Protein AF-A0A502C6L3-F1 (afdb_monomer_lite)

pLDDT: mean 81.0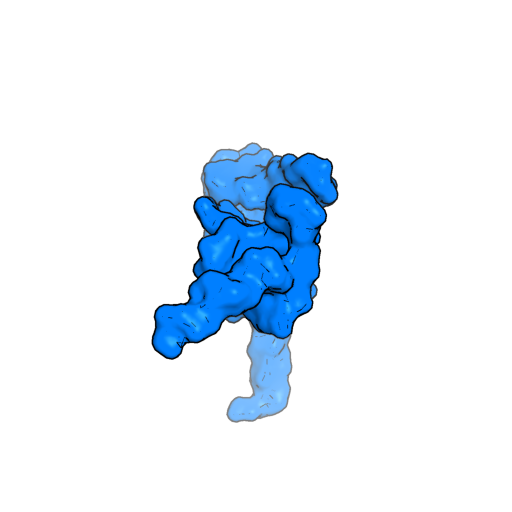1, std 15.92, range [39.41, 96.25]

Sequence (121 aa):
MDHAEIRMLDLAVAIADHTARSDVECYARIASNPIGQTRYDLSQAQDVPGDEVVAQRAAEYIRLRGDILPYKLVCVDETVFFEDVRSCRVCGCTDGQACPGGCSWVGPDLCSACVDEAQED

Organism: NCBI:txid582702

Secondary structure (DSSP, 8-state):
--HHHHHHHHHHHHHHHHHHHHHHHHHEEEEE-TTS-EEEEEEEESSSTTTHHHHHHHHHHHHHH-TTSSS------SS-------B-TTT--BTTBPPTT---EEETTEEGGGTTTTS--

Radius of gyration: 22.61 Å; chains: 1; bounding box: 51×42×60 Å

Foldseek 3Di:
DDPVVVVVVVVVVVVLLVVLVVLQVQFFDWDADPVGDTAGHLVDTNPDPPSSVSNVVSVVVDVVVPPPDPDDRDPCDPDPPPDCFQAAPPPGAGPVGADVVGWDDPDSRHIPVCPVVVPPD

Structure (mmCIF, N/CA/C/O backbone):
data_AF-A0A502C6L3-F1
#
_entry.id   AF-A0A502C6L3-F1
#
loop_
_atom_site.group_PDB
_atom_site.id
_atom_site.type_symbol
_atom_site.label_atom_id
_atom_site.label_alt_id
_atom_site.label_comp_id
_atom_site.label_asym_id
_atom_site.label_entity_id
_atom_site.label_seq_id
_atom_site.pdbx_PDB_ins_code
_atom_site.Cartn_x
_atom_site.Cartn_y
_atom_site.Cartn_z
_atom_site.occupancy
_atom_site.B_iso_or_equiv
_atom_site.auth_seq_id
_atom_site.auth_comp_id
_atom_site.auth_asym_id
_atom_site.auth_atom_id
_atom_site.pdbx_PDB_model_num
ATOM 1 N N . MET A 1 1 ? 5.340 -16.553 -25.986 1.00 67.00 1 MET A N 1
ATOM 2 C CA . MET A 1 1 ? 6.320 -15.729 -25.264 1.00 67.00 1 MET A CA 1
ATOM 3 C C . MET A 1 1 ? 7.460 -16.645 -24.884 1.00 67.00 1 MET A C 1
ATOM 5 O O . MET A 1 1 ? 7.194 -17.709 -24.331 1.00 67.00 1 MET A O 1
ATOM 9 N N . ASP A 1 2 ? 8.676 -16.314 -25.296 1.00 89.94 2 ASP A N 1
ATOM 10 C CA . ASP A 1 2 ? 9.865 -17.114 -24.991 1.00 89.94 2 ASP A CA 1
ATOM 11 C C . ASP A 1 2 ? 10.232 -17.004 -23.495 1.00 89.94 2 ASP A C 1
ATOM 13 O O . ASP A 1 2 ? 9.886 -16.039 -22.815 1.00 89.94 2 ASP A O 1
ATOM 17 N N . HIS A 1 3 ? 10.948 -17.991 -22.956 1.00 86.75 3 HIS A N 1
ATOM 18 C CA . HIS A 1 3 ? 11.396 -18.024 -21.563 1.00 86.75 3 HIS A CA 1
ATOM 19 C C . HIS A 1 3 ? 12.324 -16.847 -21.212 1.00 86.75 3 HIS A C 1
ATOM 21 O O . HIS A 1 3 ? 12.377 -16.404 -20.064 1.00 86.75 3 HIS A O 1
ATOM 27 N N . ALA A 1 4 ? 13.077 -16.313 -22.178 1.00 89.38 4 ALA A N 1
ATOM 28 C CA . ALA A 1 4 ? 13.831 -15.079 -21.973 1.00 89.38 4 ALA A CA 1
ATOM 29 C C . ALA A 1 4 ? 12.911 -13.857 -21.807 1.00 89.38 4 ALA A C 1
ATOM 31 O O . ALA A 1 4 ? 13.156 -13.039 -20.924 1.00 89.38 4 ALA A O 1
ATOM 32 N N . GLU A 1 5 ? 11.836 -13.767 -22.594 1.00 90.69 5 GLU A N 1
ATOM 33 C CA . GLU A 1 5 ? 10.848 -12.684 -22.504 1.00 90.69 5 GLU A CA 1
ATOM 34 C C . GLU A 1 5 ? 10.078 -12.730 -21.180 1.00 90.69 5 GLU A C 1
ATOM 36 O O . GLU A 1 5 ? 9.919 -11.698 -20.536 1.00 90.69 5 GLU A O 1
ATOM 41 N N . ILE A 1 6 ? 9.671 -13.924 -20.726 1.00 88.25 6 ILE A N 1
ATOM 42 C CA . ILE A 1 6 ? 9.016 -14.110 -19.418 1.00 88.25 6 ILE A CA 1
ATOM 43 C C . ILE A 1 6 ? 9.922 -13.597 -18.289 1.00 88.25 6 ILE A C 1
ATOM 45 O O . ILE A 1 6 ? 9.508 -12.752 -17.503 1.00 88.25 6 ILE A O 1
ATOM 49 N N . ARG A 1 7 ? 11.194 -14.018 -18.263 1.00 89.56 7 ARG A N 1
ATOM 50 C CA . ARG A 1 7 ? 12.154 -13.572 -17.236 1.00 89.56 7 ARG A CA 1
ATOM 51 C C . ARG A 1 7 ? 12.420 -12.069 -17.268 1.00 89.56 7 ARG A C 1
ATOM 53 O O . ARG A 1 7 ? 12.651 -11.468 -16.223 1.00 89.56 7 ARG A O 1
ATOM 60 N N . MET A 1 8 ? 12.431 -11.468 -18.456 1.00 93.69 8 MET A N 1
ATOM 61 C CA . MET A 1 8 ? 12.602 -10.024 -18.598 1.00 93.69 8 MET A CA 1
ATOM 62 C C . MET A 1 8 ? 11.402 -9.266 -18.025 1.00 93.69 8 MET A C 1
ATOM 64 O O . MET A 1 8 ? 11.595 -8.269 -17.332 1.00 93.69 8 MET A O 1
ATOM 68 N N . LEU A 1 9 ? 10.183 -9.749 -18.277 1.00 90.12 9 LEU A N 1
ATOM 69 C CA . LEU A 1 9 ? 8.962 -9.169 -17.718 1.00 90.12 9 LEU A CA 1
ATOM 70 C C . LEU A 1 9 ? 8.926 -9.296 -16.193 1.00 90.12 9 LEU A C 1
ATOM 72 O O . LEU A 1 9 ? 8.660 -8.304 -15.520 1.00 90.12 9 LEU A O 1
ATOM 76 N N . ASP A 1 10 ? 9.273 -10.463 -15.649 1.00 87.31 10 ASP A N 1
ATOM 77 C CA . ASP A 1 10 ? 9.337 -10.674 -14.198 1.00 87.31 10 ASP A CA 1
ATOM 78 C C . ASP A 1 10 ? 10.344 -9.727 -13.533 1.00 87.31 10 ASP A C 1
ATOM 80 O O . ASP A 1 10 ? 10.051 -9.111 -12.507 1.00 87.31 10 ASP A O 1
ATOM 84 N N . LEU A 1 11 ? 11.520 -9.558 -14.145 1.00 85.62 11 LEU A N 1
ATOM 85 C CA . LEU A 1 11 ? 12.532 -8.624 -13.660 1.00 85.62 11 LEU A CA 1
ATOM 86 C C . LEU A 1 11 ? 12.040 -7.173 -13.716 1.00 85.62 11 LEU A C 1
ATOM 88 O O . LEU A 1 11 ? 12.245 -6.423 -12.764 1.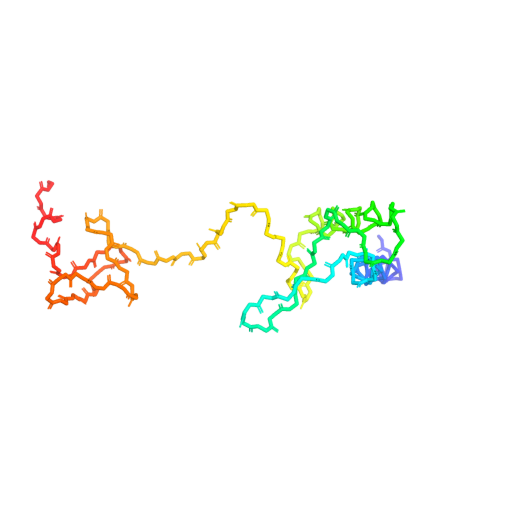00 85.62 11 LEU A O 1
ATOM 92 N N . ALA A 1 12 ? 11.392 -6.772 -14.810 1.00 89.50 12 ALA A N 1
ATOM 93 C CA . ALA A 1 12 ? 10.864 -5.419 -14.956 1.00 89.50 12 ALA A CA 1
ATOM 94 C C . ALA A 1 12 ? 9.802 -5.108 -13.891 1.00 89.50 12 ALA A C 1
ATOM 96 O O . ALA A 1 12 ? 9.835 -4.032 -13.294 1.00 89.50 12 ALA A O 1
ATOM 97 N N . VAL A 1 13 ? 8.910 -6.062 -13.609 1.00 87.50 13 VAL A N 1
ATOM 98 C CA . VAL A 1 13 ? 7.906 -5.939 -12.542 1.00 87.50 13 VAL A CA 1
ATOM 99 C C . VAL A 1 13 ? 8.578 -5.835 -11.174 1.00 87.50 13 VAL A C 1
ATOM 101 O O . VAL A 1 13 ? 8.249 -4.936 -10.408 1.00 87.50 13 VAL A O 1
ATOM 104 N N . ALA A 1 14 ? 9.573 -6.677 -10.886 1.00 84.12 14 ALA A N 1
ATOM 105 C CA . ALA A 1 14 ? 10.290 -6.625 -9.613 1.00 84.12 14 ALA A CA 1
ATOM 106 C C . ALA A 1 14 ? 11.008 -5.282 -9.388 1.00 84.12 14 ALA A C 1
ATOM 108 O O . ALA A 1 14 ? 11.020 -4.759 -8.273 1.00 84.12 14 ALA A O 1
ATOM 109 N N . ILE A 1 15 ? 11.590 -4.708 -10.446 1.00 86.31 15 ILE A N 1
ATOM 110 C CA . ILE A 1 15 ? 12.209 -3.378 -10.395 1.00 86.31 15 ILE A CA 1
ATOM 111 C C . ILE A 1 15 ? 11.146 -2.310 -10.120 1.00 86.31 15 ILE A C 1
ATOM 113 O O . ILE A 1 15 ? 11.348 -1.483 -9.234 1.00 86.31 15 ILE A O 1
ATOM 117 N N . ALA A 1 16 ? 10.016 -2.341 -10.831 1.00 91.19 16 ALA A N 1
ATOM 118 C CA . ALA A 1 16 ? 8.930 -1.382 -10.636 1.00 91.19 16 ALA A CA 1
ATOM 119 C C . ALA A 1 16 ? 8.369 -1.430 -9.204 1.00 91.19 16 ALA A C 1
ATOM 121 O O . ALA A 1 16 ? 8.206 -0.383 -8.577 1.00 91.19 16 ALA A O 1
ATOM 122 N N . ASP A 1 17 ? 8.160 -2.633 -8.663 1.00 88.06 17 ASP A N 1
ATOM 123 C CA . ASP A 1 17 ? 7.703 -2.844 -7.287 1.00 88.06 17 ASP A CA 1
ATOM 124 C C . ASP A 1 17 ? 8.690 -2.245 -6.270 1.00 88.06 17 ASP A C 1
ATOM 126 O O . ASP A 1 17 ? 8.293 -1.519 -5.356 1.00 88.06 17 ASP A O 1
ATOM 130 N N . HIS A 1 18 ? 9.992 -2.488 -6.454 1.00 86.25 18 HIS A N 1
ATOM 131 C CA . HIS A 1 18 ? 11.027 -1.931 -5.583 1.00 86.25 18 HIS A CA 1
ATOM 132 C C . HIS A 1 18 ? 11.106 -0.400 -5.668 1.00 86.25 18 HIS A C 1
ATOM 134 O O . HIS A 1 18 ? 11.228 0.267 -4.640 1.00 86.25 18 HIS A O 1
ATOM 140 N N . THR A 1 19 ? 11.043 0.167 -6.874 1.00 92.50 19 THR A N 1
ATOM 141 C CA . THR A 1 19 ? 11.074 1.622 -7.071 1.00 92.50 19 THR A CA 1
ATOM 142 C C . THR A 1 19 ? 9.875 2.288 -6.413 1.00 92.50 19 THR A C 1
ATOM 144 O O . THR A 1 19 ? 10.066 3.217 -5.637 1.00 92.50 19 THR A O 1
ATOM 147 N N . ALA A 1 20 ? 8.662 1.771 -6.624 1.00 92.06 20 ALA A N 1
ATOM 148 C CA . ALA A 1 20 ? 7.466 2.334 -6.007 1.00 92.06 20 ALA A CA 1
ATOM 149 C C . ALA A 1 20 ? 7.557 2.322 -4.471 1.00 92.06 20 ALA A C 1
ATOM 151 O O . ALA A 1 20 ? 7.209 3.295 -3.806 1.00 92.06 20 ALA A O 1
ATOM 152 N N . ARG A 1 21 ? 8.093 1.247 -3.884 1.00 86.81 21 ARG A N 1
ATOM 153 C CA . ARG A 1 21 ? 8.352 1.214 -2.443 1.00 86.81 21 ARG A CA 1
ATOM 154 C C . ARG A 1 21 ? 9.350 2.294 -2.022 1.00 86.81 21 ARG A C 1
ATOM 156 O O . ARG A 1 21 ? 9.061 3.046 -1.096 1.00 86.81 21 ARG A O 1
ATOM 163 N N . SER A 1 22 ? 10.503 2.356 -2.687 1.00 90.75 22 SER A N 1
ATOM 164 C CA . SER A 1 22 ? 11.551 3.333 -2.377 1.00 90.75 22 SER A CA 1
ATOM 165 C C . SER A 1 22 ? 11.025 4.766 -2.454 1.00 90.75 22 SER A C 1
ATOM 167 O O . SER A 1 22 ? 11.367 5.584 -1.607 1.00 90.75 22 SER A O 1
ATOM 169 N N . ASP A 1 23 ? 10.164 5.058 -3.427 1.00 93.62 23 ASP A N 1
ATOM 170 C CA . ASP A 1 23 ? 9.563 6.377 -3.597 1.00 93.62 23 ASP A CA 1
ATOM 171 C C . ASP A 1 23 ? 8.645 6.737 -2.420 1.00 93.62 23 ASP A C 1
ATOM 173 O O . ASP A 1 23 ? 8.715 7.848 -1.897 1.00 93.62 23 ASP A O 1
ATOM 177 N N . VAL A 1 24 ? 7.822 5.801 -1.934 1.00 90.25 24 VAL A N 1
ATOM 178 C CA . VAL A 1 24 ? 7.022 6.037 -0.720 1.00 90.25 24 VAL A CA 1
ATOM 179 C C . VAL A 1 24 ? 7.930 6.296 0.484 1.00 90.25 24 VAL A C 1
ATOM 181 O O . VAL A 1 24 ? 7.687 7.235 1.237 1.00 90.25 24 VAL A O 1
ATOM 184 N N . GLU A 1 25 ? 8.985 5.497 0.657 1.00 89.06 25 GLU A N 1
ATOM 185 C CA . GLU A 1 25 ? 9.889 5.605 1.808 1.00 89.06 25 GLU A CA 1
ATOM 186 C C . GLU A 1 25 ? 10.706 6.907 1.820 1.00 89.06 25 GLU A C 1
ATOM 188 O O . GLU A 1 25 ? 10.983 7.434 2.899 1.00 89.06 25 GLU A O 1
ATOM 193 N N . CYS A 1 26 ? 11.084 7.422 0.647 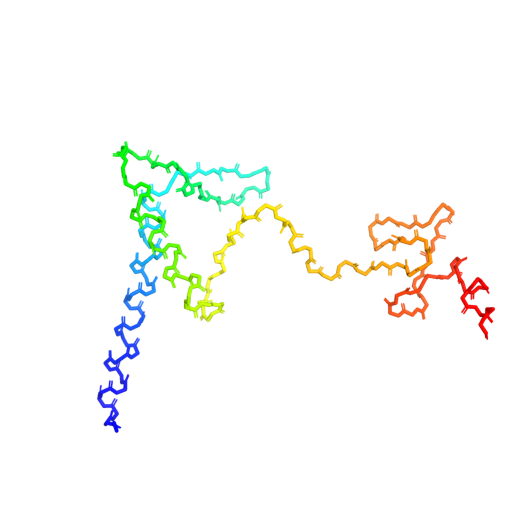1.00 89.56 26 CYS A N 1
ATOM 194 C CA . CYS A 1 26 ? 11.865 8.650 0.512 1.00 89.56 26 CYS A CA 1
ATOM 195 C C . CYS A 1 26 ? 11.008 9.917 0.543 1.00 89.56 26 CYS A C 1
ATOM 197 O O . CYS A 1 26 ? 11.428 10.913 1.127 1.00 89.56 26 CYS A O 1
ATOM 199 N N . TYR A 1 27 ? 9.839 9.902 -0.103 1.00 91.19 27 TYR A N 1
ATOM 200 C CA . TYR A 1 27 ? 9.096 11.133 -0.374 1.00 91.19 27 TYR A CA 1
ATOM 201 C C . TYR A 1 27 ? 7.906 11.361 0.560 1.00 91.19 27 TYR A C 1
ATOM 203 O O . TYR A 1 27 ? 7.542 12.515 0.787 1.00 91.19 27 TYR A O 1
ATOM 211 N N . ALA A 1 28 ? 7.305 10.314 1.134 1.00 88.31 28 ALA A N 1
ATOM 212 C CA . ALA A 1 28 ? 6.195 10.479 2.071 1.00 88.31 28 ALA A CA 1
ATOM 213 C C . ALA A 1 28 ? 6.687 10.788 3.485 1.00 88.31 28 ALA A C 1
ATOM 215 O O . ALA A 1 28 ? 7.655 10.198 3.968 1.00 88.31 28 ALA A O 1
ATOM 216 N N . ARG A 1 29 ? 5.959 11.650 4.198 1.00 88.00 29 ARG A N 1
ATOM 217 C CA . ARG A 1 29 ? 6.300 11.997 5.576 1.00 88.00 29 ARG A CA 1
ATOM 218 C C . ARG A 1 29 ? 6.191 10.786 6.505 1.00 88.00 29 ARG A C 1
ATOM 220 O O . ARG A 1 29 ? 5.140 10.151 6.593 1.00 88.00 29 ARG A O 1
ATOM 227 N N . ILE A 1 30 ? 7.232 10.519 7.288 1.00 84.25 30 ILE A N 1
ATOM 228 C CA . ILE A 1 30 ? 7.205 9.452 8.296 1.00 84.25 30 ILE A CA 1
ATOM 229 C C . ILE A 1 30 ? 6.293 9.849 9.469 1.00 84.25 30 ILE A C 1
ATOM 231 O O . ILE A 1 30 ? 6.440 10.905 10.090 1.00 84.25 30 ILE A O 1
ATOM 235 N N . ALA A 1 31 ? 5.358 8.965 9.806 1.00 77.12 31 ALA A N 1
ATOM 236 C CA . ALA A 1 31 ? 4.485 9.050 10.965 1.00 77.12 31 ALA A CA 1
ATOM 237 C C . ALA A 1 31 ? 4.685 7.808 11.847 1.00 77.12 31 ALA A C 1
ATOM 239 O O . ALA A 1 31 ? 4.311 6.693 11.494 1.00 77.12 31 ALA A O 1
ATOM 240 N N . SER A 1 32 ? 5.281 7.984 13.020 1.00 71.00 32 SER A N 1
ATOM 241 C CA . SER A 1 32 ? 5.429 6.897 13.991 1.00 71.00 32 SER A CA 1
ATOM 242 C C . SER A 1 32 ? 4.099 6.655 14.700 1.00 71.00 32 SER A C 1
ATOM 244 O O . SER A 1 32 ? 3.458 7.609 15.145 1.00 71.00 32 SER A O 1
ATOM 246 N N . ASN A 1 33 ? 3.683 5.396 14.851 1.00 64.50 33 ASN A N 1
ATOM 247 C CA . ASN A 1 33 ? 2.563 5.061 15.730 1.00 64.50 33 ASN A CA 1
ATOM 248 C C . ASN A 1 33 ? 3.051 4.596 17.124 1.00 64.50 33 ASN A C 1
ATOM 250 O O . ASN A 1 33 ? 4.221 4.237 17.286 1.00 64.50 33 ASN A O 1
ATOM 254 N N . PRO A 1 34 ? 2.174 4.577 18.148 1.00 62.00 34 PRO A N 1
ATOM 255 C CA . PRO A 1 34 ? 2.548 4.208 19.521 1.00 62.00 34 PRO A CA 1
ATOM 256 C C . PRO A 1 34 ? 3.047 2.765 19.695 1.00 62.00 34 PRO A C 1
ATOM 258 O O . PRO A 1 34 ? 3.637 2.443 20.720 1.00 62.00 34 PRO A O 1
ATOM 261 N N . ILE A 1 35 ? 2.805 1.899 18.708 1.00 72.94 35 ILE A N 1
ATOM 262 C CA . ILE A 1 35 ? 3.226 0.490 18.698 1.00 72.94 35 ILE A CA 1
ATOM 263 C C . ILE A 1 35 ? 4.564 0.278 17.966 1.00 72.94 35 ILE A C 1
ATOM 265 O O . ILE A 1 35 ? 4.977 -0.861 17.768 1.00 72.94 35 ILE A O 1
ATOM 269 N N . GLY A 1 36 ? 5.252 1.356 17.570 1.00 69.94 36 GLY A N 1
ATOM 270 C CA . GLY A 1 36 ? 6.591 1.295 16.977 1.00 69.94 36 GLY A CA 1
ATOM 271 C C . GLY A 1 36 ? 6.629 0.877 15.506 1.00 69.94 36 GLY A C 1
ATOM 272 O O . GLY A 1 36 ? 7.701 0.565 14.996 1.00 69.94 36 GLY A O 1
ATOM 273 N N . GLN A 1 37 ? 5.490 0.870 14.809 1.00 73.75 37 GLN A N 1
ATOM 274 C CA . GLN A 1 37 ? 5.452 0.651 13.365 1.00 73.75 37 GLN A CA 1
ATOM 275 C C . GLN A 1 37 ? 5.604 1.978 12.616 1.00 73.75 37 GLN A C 1
ATOM 277 O O . GLN A 1 37 ? 4.965 2.982 12.950 1.00 73.75 37 GLN A O 1
ATOM 282 N N . THR A 1 38 ? 6.415 1.953 11.562 1.00 74.44 38 THR A N 1
ATOM 283 C CA . THR A 1 38 ? 6.564 3.067 10.623 1.00 74.44 38 THR A CA 1
ATOM 284 C C . THR A 1 38 ? 5.303 3.198 9.775 1.00 74.44 38 THR A C 1
ATOM 286 O O . THR A 1 38 ? 4.897 2.241 9.115 1.00 74.44 38 THR A O 1
ATOM 289 N N . ARG A 1 39 ? 4.685 4.382 9.775 1.00 80.44 39 ARG A N 1
ATOM 290 C CA . ARG A 1 39 ? 3.654 4.767 8.804 1.00 80.44 39 ARG A CA 1
ATOM 291 C C . ARG A 1 39 ? 4.167 5.893 7.921 1.00 80.44 39 ARG A C 1
ATOM 293 O O . ARG A 1 39 ? 5.058 6.640 8.317 1.00 80.44 39 ARG A O 1
ATOM 300 N N . TYR A 1 40 ? 3.554 6.016 6.755 1.00 85.44 40 TYR A N 1
ATOM 301 C CA . TYR A 1 40 ? 3.834 7.067 5.790 1.00 85.44 40 TYR A CA 1
ATOM 302 C C . TYR A 1 40 ? 2.558 7.875 5.571 1.00 85.44 40 TYR A C 1
ATOM 304 O O . TYR A 1 40 ? 1.510 7.315 5.254 1.00 85.44 40 TYR A O 1
ATOM 312 N N . ASP A 1 41 ? 2.638 9.180 5.797 1.00 86.56 41 ASP A N 1
ATOM 313 C CA . ASP A 1 41 ? 1.582 10.136 5.490 1.00 86.56 41 ASP A CA 1
ATOM 314 C C . ASP A 1 41 ? 1.779 10.632 4.056 1.00 86.56 41 ASP A C 1
ATOM 316 O O . ASP A 1 41 ? 2.661 11.441 3.776 1.00 86.56 41 ASP A O 1
ATOM 320 N N . LEU A 1 42 ? 0.952 10.118 3.145 1.00 88.12 42 LEU A N 1
ATOM 321 C CA . LEU A 1 42 ? 1.006 10.433 1.715 1.00 88.12 42 LEU A CA 1
ATOM 322 C C . LEU A 1 42 ? 0.481 11.839 1.387 1.00 88.12 42 LEU A C 1
ATOM 324 O O . LEU A 1 42 ? 0.592 12.282 0.245 1.00 88.12 42 LEU A O 1
ATOM 328 N N . SER A 1 43 ? -0.125 12.539 2.351 1.00 86.56 43 SER A N 1
ATOM 329 C CA . SER A 1 43 ? -0.624 13.903 2.152 1.00 86.56 43 SER A CA 1
ATOM 330 C C . SER A 1 43 ? 0.451 14.969 2.365 1.00 86.56 43 SER A C 1
ATOM 332 O O . SER A 1 43 ? 0.199 16.147 2.116 1.00 86.56 43 SER A O 1
ATOM 334 N N . GLN A 1 44 ? 1.634 14.576 2.844 1.00 84.44 44 GLN A N 1
ATOM 335 C CA . GLN A 1 44 ? 2.730 15.473 3.188 1.00 84.44 44 GLN A CA 1
ATOM 336 C C . GLN A 1 44 ? 4.048 14.929 2.639 1.00 84.44 44 GLN A C 1
ATOM 338 O O . GLN A 1 44 ? 4.350 13.743 2.784 1.00 84.44 44 GLN A O 1
ATOM 343 N N . ALA A 1 45 ? 4.859 15.812 2.064 1.00 86.12 45 ALA A N 1
ATOM 344 C CA . ALA A 1 45 ? 6.220 15.470 1.689 1.00 86.12 45 ALA A CA 1
ATOM 345 C C . ALA A 1 45 ? 7.122 15.345 2.924 1.00 86.12 45 ALA A C 1
ATOM 347 O O . ALA A 1 45 ? 6.931 16.041 3.926 1.00 86.12 45 ALA A O 1
ATOM 348 N N . GLN A 1 46 ? 8.127 14.476 2.831 1.00 85.06 46 GLN A N 1
ATOM 349 C CA . GLN A 1 46 ? 9.155 14.307 3.856 1.00 85.06 46 GLN A CA 1
ATOM 350 C C . GLN A 1 46 ? 10.090 15.525 3.932 1.00 85.06 46 GLN A C 1
ATOM 352 O O . GLN A 1 46 ? 10.288 16.066 5.019 1.00 85.06 46 GLN A O 1
ATOM 357 N N . ASP A 1 47 ? 10.628 15.964 2.788 1.00 84.38 47 ASP A N 1
ATOM 358 C CA . ASP A 1 47 ? 11.675 16.995 2.734 1.00 84.38 47 ASP A CA 1
ATOM 359 C C . ASP A 1 47 ? 11.302 18.193 1.847 1.00 84.38 47 ASP A C 1
ATOM 361 O O . ASP A 1 47 ? 11.442 19.346 2.264 1.00 84.38 47 ASP A O 1
ATOM 365 N N . VAL A 1 48 ? 10.831 17.943 0.620 1.00 85.56 48 VAL A N 1
ATOM 366 C CA . VAL A 1 48 ? 10.569 18.989 -0.382 1.00 85.56 48 VAL A CA 1
ATOM 367 C C . VAL A 1 48 ? 9.071 19.070 -0.687 1.00 85.56 48 VAL A C 1
ATOM 369 O O . VAL A 1 48 ? 8.495 18.086 -1.144 1.00 85.56 48 VAL A O 1
ATOM 372 N N . PRO A 1 49 ? 8.415 20.230 -0.491 1.00 83.25 49 PRO A N 1
ATOM 373 C CA . PRO A 1 49 ? 7.010 20.398 -0.854 1.00 83.25 49 PRO A CA 1
ATOM 374 C C . PRO A 1 49 ? 6.756 20.084 -2.334 1.00 83.25 49 PRO A C 1
ATOM 376 O O . PRO A 1 49 ? 7.465 20.593 -3.204 1.00 83.25 49 PRO A O 1
ATOM 379 N N . GLY A 1 50 ? 5.722 19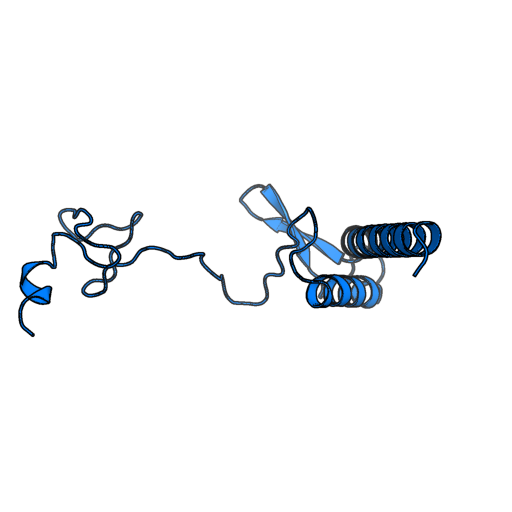.297 -2.616 1.00 82.62 50 GLY A N 1
ATOM 380 C CA . GLY A 1 50 ? 5.377 18.806 -3.949 1.00 82.62 50 GLY A CA 1
ATOM 381 C C . GLY A 1 50 ? 5.794 17.352 -4.189 1.00 82.62 50 GLY A C 1
ATOM 382 O O . GLY A 1 50 ? 5.179 16.679 -5.022 1.00 82.62 50 GLY A O 1
ATOM 383 N N . ASP A 1 51 ? 6.775 16.833 -3.444 1.00 87.12 51 ASP A N 1
ATOM 384 C CA . ASP A 1 51 ? 7.226 15.443 -3.585 1.00 87.12 51 ASP A CA 1
ATOM 385 C C . ASP A 1 51 ? 6.186 14.430 -3.081 1.00 87.12 51 ASP A C 1
ATOM 387 O O . ASP A 1 51 ? 6.226 13.259 -3.470 1.00 87.12 51 ASP A O 1
ATOM 391 N N . GLU A 1 52 ? 5.178 14.866 -2.314 1.00 87.81 52 GLU A N 1
ATOM 392 C CA . GLU A 1 52 ? 4.047 14.017 -1.932 1.00 87.81 52 GLU A CA 1
ATOM 393 C C . GLU A 1 52 ? 3.347 13.403 -3.152 1.00 87.81 52 GLU A C 1
ATOM 395 O O . GLU A 1 52 ? 2.845 12.284 -3.077 1.00 87.81 52 GLU A O 1
ATOM 400 N N . VAL A 1 53 ? 3.378 14.073 -4.310 1.00 91.75 53 VAL A N 1
ATOM 401 C CA . VAL A 1 53 ? 2.790 13.562 -5.557 1.00 91.75 53 VAL A CA 1
ATOM 402 C C . VAL A 1 53 ? 3.528 12.316 -6.058 1.00 91.75 53 VAL A C 1
ATOM 404 O O . VAL A 1 53 ? 2.901 11.416 -6.624 1.00 91.75 53 VAL A O 1
ATOM 407 N N . VAL A 1 54 ? 4.847 12.236 -5.857 1.00 92.88 54 VAL A N 1
ATOM 408 C CA . VAL A 1 54 ? 5.651 11.060 -6.230 1.00 92.88 54 VAL A CA 1
ATOM 409 C C . VAL A 1 54 ? 5.258 9.878 -5.349 1.00 92.88 54 VAL A C 1
ATOM 411 O O . VAL A 1 54 ? 4.897 8.820 -5.869 1.00 92.88 54 VAL A O 1
ATOM 414 N N . ALA A 1 55 ? 5.204 10.090 -4.032 1.00 90.38 55 ALA A N 1
ATOM 415 C CA . ALA A 1 55 ? 4.751 9.075 -3.086 1.00 90.38 55 ALA A CA 1
ATOM 416 C C . ALA A 1 55 ? 3.302 8.625 -3.345 1.00 90.38 55 ALA A C 1
ATOM 418 O O . ALA A 1 55 ? 3.009 7.432 -3.297 1.00 90.38 55 ALA A O 1
ATOM 419 N N . GLN A 1 56 ? 2.395 9.551 -3.671 1.00 90.62 56 GLN A N 1
ATOM 420 C CA . GLN A 1 56 ? 0.998 9.244 -4.002 1.00 90.62 56 GLN A CA 1
ATOM 421 C C . GLN A 1 56 ? 0.886 8.370 -5.253 1.00 90.62 56 GLN A C 1
ATOM 423 O O . GLN A 1 56 ? 0.142 7.391 -5.261 1.00 90.62 56 GLN A O 1
ATOM 428 N N . ARG A 1 57 ? 1.644 8.683 -6.311 1.00 94.62 57 ARG A N 1
ATOM 429 C CA . ARG A 1 57 ? 1.670 7.871 -7.540 1.00 94.62 57 ARG A CA 1
ATOM 430 C C . ARG A 1 57 ? 2.230 6.478 -7.291 1.00 94.62 57 ARG A C 1
ATOM 432 O O . ARG A 1 57 ? 1.699 5.507 -7.825 1.00 94.62 57 ARG A O 1
ATOM 439 N N . ALA A 1 58 ? 3.280 6.379 -6.485 1.00 91.81 58 ALA A N 1
ATOM 440 C CA . ALA A 1 58 ? 3.867 5.104 -6.111 1.00 91.81 58 ALA A CA 1
ATOM 441 C C . ALA A 1 58 ? 2.897 4.249 -5.274 1.00 91.81 58 ALA A C 1
ATOM 443 O O . ALA A 1 58 ? 2.706 3.067 -5.561 1.00 91.81 58 ALA A O 1
ATOM 444 N N . ALA A 1 59 ? 2.209 4.858 -4.304 1.00 88.75 59 ALA A N 1
ATOM 445 C CA . ALA A 1 59 ? 1.164 4.200 -3.527 1.00 88.75 59 ALA A CA 1
ATOM 446 C C . ALA A 1 59 ? -0.009 3.732 -4.407 1.00 88.75 59 ALA A C 1
ATOM 448 O O . ALA A 1 59 ? -0.511 2.624 -4.226 1.00 88.75 59 ALA A O 1
ATOM 449 N N . GLU A 1 60 ? -0.407 4.529 -5.400 1.00 90.50 60 GLU A N 1
ATOM 450 C CA . GLU A 1 60 ? -1.441 4.153 -6.366 1.00 90.50 60 GLU A CA 1
ATOM 451 C C . GLU A 1 60 ? -1.011 2.969 -7.247 1.00 90.50 60 GLU A C 1
ATOM 453 O O . GLU A 1 60 ? -1.795 2.040 -7.444 1.00 90.50 60 GLU A O 1
ATOM 458 N N . TYR A 1 61 ? 0.241 2.948 -7.725 1.00 90.94 61 TYR A N 1
ATOM 459 C CA . TYR A 1 61 ? 0.801 1.787 -8.428 1.00 90.94 61 TYR A CA 1
ATOM 460 C C . TYR A 1 61 ? 0.698 0.527 -7.563 1.00 90.94 61 TYR A C 1
ATOM 462 O O . TYR A 1 61 ? 0.157 -0.480 -8.014 1.00 90.94 61 TYR A O 1
ATOM 470 N N . ILE A 1 62 ? 1.149 0.602 -6.307 1.00 86.94 62 ILE A N 1
ATOM 471 C CA . ILE A 1 62 ? 1.103 -0.512 -5.352 1.00 86.94 62 ILE A CA 1
ATOM 472 C C . ILE A 1 62 ? -0.337 -0.997 -5.145 1.00 86.94 62 ILE A C 1
ATOM 474 O O . ILE A 1 62 ? -0.604 -2.197 -5.222 1.00 86.94 62 ILE A O 1
ATOM 478 N N . ARG A 1 63 ? -1.280 -0.070 -4.943 1.00 84.31 63 ARG A N 1
ATOM 479 C CA . ARG A 1 63 ? -2.705 -0.377 -4.768 1.00 84.31 63 ARG A CA 1
ATOM 480 C C . ARG A 1 63 ? -3.285 -1.100 -5.985 1.00 84.31 63 ARG A C 1
ATOM 482 O O . ARG A 1 63 ? -4.011 -2.077 -5.823 1.00 84.31 63 ARG A O 1
ATOM 489 N N . LEU A 1 64 ? -2.968 -0.636 -7.197 1.00 86.31 64 LEU A N 1
ATOM 490 C CA . LEU A 1 64 ? -3.404 -1.261 -8.452 1.00 86.31 64 LEU A CA 1
ATOM 491 C C . LEU A 1 64 ? -2.733 -2.617 -8.695 1.00 86.31 64 LEU A C 1
ATOM 493 O O . LEU A 1 64 ? -3.344 -3.504 -9.292 1.00 86.31 64 LEU A O 1
ATOM 497 N N . ARG A 1 65 ? -1.491 -2.790 -8.230 1.00 84.31 65 ARG A N 1
ATOM 498 C CA . ARG A 1 65 ? 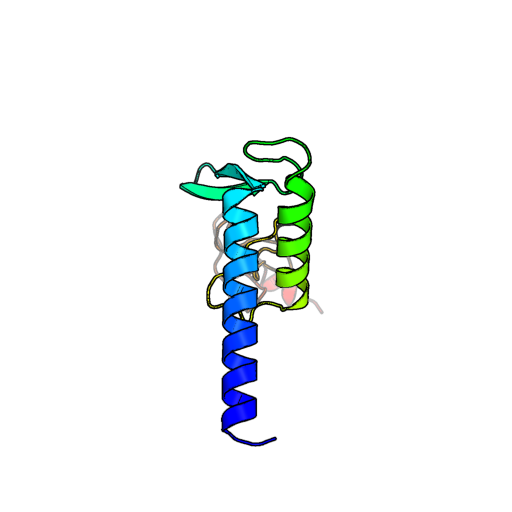-0.775 -4.068 -8.281 1.00 84.31 65 ARG A CA 1
ATOM 499 C C . ARG A 1 65 ? -1.457 -5.116 -7.379 1.00 84.31 65 ARG A C 1
ATOM 501 O O . ARG A 1 65 ? -1.524 -6.288 -7.756 1.00 84.31 65 ARG A O 1
ATOM 508 N N . GLY A 1 66 ? -1.995 -4.691 -6.234 1.00 75.00 66 GLY A N 1
ATOM 509 C CA . GLY A 1 66 ? -2.634 -5.546 -5.227 1.00 75.00 66 GLY A CA 1
ATOM 510 C C . GLY A 1 66 ? -1.639 -6.217 -4.267 1.00 75.00 66 GLY A C 1
ATOM 511 O O . GLY A 1 66 ? -0.428 -6.035 -4.383 1.00 75.00 66 GLY A O 1
ATOM 512 N N . ASP A 1 67 ? -2.149 -7.033 -3.334 1.00 58.41 67 ASP A N 1
ATOM 513 C CA . ASP A 1 67 ? -1.408 -7.680 -2.224 1.00 58.41 67 ASP A CA 1
ATOM 514 C C . ASP A 1 67 ? -0.434 -8.812 -2.649 1.00 58.41 67 ASP A C 1
ATOM 516 O O . ASP A 1 67 ? -0.174 -9.752 -1.901 1.00 58.41 67 ASP A O 1
ATOM 520 N N . ILE A 1 68 ? 0.120 -8.761 -3.864 1.00 56.06 68 ILE A N 1
ATOM 521 C CA . ILE A 1 68 ? 1.101 -9.746 -4.372 1.00 56.06 68 ILE A CA 1
ATOM 522 C C . ILE A 1 68 ? 2.530 -9.398 -3.908 1.00 56.06 68 ILE A C 1
ATOM 524 O O . ILE A 1 68 ? 3.480 -10.151 -4.122 1.00 56.06 68 ILE A O 1
ATOM 528 N N . LEU A 1 69 ? 2.705 -8.258 -3.242 1.00 52.47 69 LEU A N 1
ATOM 529 C CA . LEU A 1 69 ? 4.001 -7.841 -2.730 1.00 52.47 69 LEU A CA 1
ATOM 530 C C . LEU A 1 69 ? 4.399 -8.691 -1.509 1.00 52.47 69 LEU A C 1
ATOM 532 O O . LEU A 1 69 ? 3.577 -8.922 -0.623 1.00 52.47 69 LEU A O 1
ATOM 536 N N . PRO A 1 70 ? 5.680 -9.088 -1.373 1.00 48.56 70 PRO A N 1
ATOM 537 C CA . PRO A 1 70 ? 6.182 -9.789 -0.186 1.00 48.56 70 PRO A CA 1
ATOM 538 C C . PRO A 1 70 ? 6.197 -8.909 1.082 1.00 48.56 70 PRO A C 1
ATOM 540 O O . PRO A 1 70 ? 6.693 -9.322 2.129 1.00 48.56 70 PRO A O 1
ATOM 543 N N . TYR A 1 71 ? 5.679 -7.684 0.995 1.00 47.78 71 TYR A N 1
ATOM 544 C CA . TYR A 1 71 ? 5.592 -6.706 2.064 1.00 47.78 71 TYR A CA 1
ATOM 545 C C . TYR A 1 71 ? 4.246 -5.977 1.993 1.00 47.78 71 TYR A C 1
ATOM 547 O O . TYR A 1 71 ? 3.873 -5.429 0.960 1.00 47.78 71 TYR A O 1
ATOM 555 N N . LYS A 1 72 ? 3.520 -5.956 3.114 1.00 50.59 72 LYS A N 1
ATOM 556 C CA . LYS A 1 72 ? 2.198 -5.328 3.224 1.00 50.59 72 LYS A CA 1
ATOM 557 C C . LYS A 1 72 ? 2.364 -3.821 3.435 1.00 50.59 72 LYS A C 1
ATOM 559 O O . LYS A 1 72 ? 2.762 -3.390 4.517 1.00 50.59 72 LYS A O 1
ATOM 564 N N . LEU A 1 73 ? 2.071 -3.018 2.415 1.00 50.72 73 LEU A N 1
ATOM 565 C CA . LEU A 1 73 ? 1.874 -1.579 2.583 1.00 50.72 73 LEU A CA 1
ATOM 566 C C . LEU A 1 73 ? 0.467 -1.366 3.136 1.00 50.72 73 LEU A C 1
ATOM 568 O O . LEU A 1 73 ? -0.527 -1.570 2.447 1.00 50.72 73 LEU A O 1
ATOM 572 N N . VAL A 1 74 ? 0.380 -1.023 4.419 1.00 50.28 74 VAL A N 1
ATOM 573 C CA . VAL A 1 74 ? -0.905 -0.772 5.072 1.00 50.28 74 VAL A CA 1
ATOM 574 C C . VAL A 1 74 ? -1.334 0.655 4.736 1.00 50.28 74 VAL A C 1
ATOM 576 O O . VAL A 1 74 ? -0.991 1.599 5.447 1.00 50.28 74 VAL A O 1
ATOM 579 N N . CYS A 1 75 ? -2.063 0.822 3.634 1.00 39.91 75 CYS A N 1
ATOM 580 C CA . CYS A 1 75 ? -2.831 2.036 3.383 1.00 39.91 75 CYS A CA 1
ATOM 581 C C . CYS A 1 75 ? -3.923 2.127 4.458 1.00 39.91 75 CYS A C 1
ATOM 583 O O . CYS A 1 75 ? -4.847 1.318 4.466 1.00 39.91 75 CYS A O 1
ATOM 585 N N . VAL A 1 76 ? -3.812 3.074 5.389 1.00 45.50 76 VAL A N 1
ATOM 586 C CA . VAL A 1 76 ? -4.929 3.436 6.273 1.00 45.50 76 VAL A CA 1
ATOM 587 C C . VAL A 1 76 ? -5.651 4.629 5.667 1.00 45.50 76 VAL A C 1
ATOM 589 O O . VAL A 1 76 ? -5.506 5.753 6.133 1.00 45.50 76 VAL A O 1
ATOM 592 N N . ASP A 1 77 ? -6.409 4.368 4.605 1.00 43.16 77 ASP A N 1
ATOM 593 C CA . ASP A 1 77 ? -7.620 5.158 4.387 1.00 43.16 77 ASP A CA 1
ATOM 594 C C . ASP A 1 77 ? -8.638 4.764 5.477 1.00 43.16 77 ASP A C 1
ATOM 596 O O . ASP A 1 77 ? -8.570 3.671 6.046 1.00 43.16 77 ASP A O 1
ATOM 600 N N . GLU A 1 78 ? -9.518 5.686 5.838 1.00 52.94 78 GLU A N 1
ATOM 601 C CA . GLU A 1 78 ? -10.085 5.924 7.174 1.00 52.94 78 GLU A CA 1
ATOM 602 C C . GLU A 1 78 ? -11.083 4.887 7.744 1.00 52.94 78 GLU A C 1
ATOM 604 O O . GLU A 1 78 ? -11.987 5.240 8.495 1.00 52.94 78 GLU A O 1
ATOM 609 N N . THR A 1 79 ? -10.927 3.590 7.483 1.00 39.41 79 THR A N 1
ATOM 610 C CA . THR A 1 79 ? -11.636 2.540 8.227 1.00 39.41 79 THR A CA 1
ATOM 611 C C . THR A 1 79 ? -10.735 1.337 8.422 1.00 39.41 79 THR A C 1
ATOM 613 O O . THR A 1 79 ? -10.420 0.605 7.489 1.00 39.41 79 THR A O 1
ATOM 616 N N . VAL A 1 80 ? -10.348 1.123 9.674 1.00 42.59 80 VAL A N 1
ATOM 617 C CA . VAL A 1 80 ? -9.881 -0.154 10.210 1.00 42.59 80 VAL A CA 1
ATOM 618 C C . VAL A 1 80 ? -10.724 -1.314 9.666 1.00 42.59 80 VAL A C 1
ATOM 620 O O . VAL A 1 80 ? -11.778 -1.642 10.203 1.00 42.59 80 VAL A O 1
ATOM 623 N N . PHE A 1 81 ? -10.238 -1.970 8.612 1.00 42.16 81 PHE A N 1
ATOM 624 C CA . PHE A 1 81 ? -10.604 -3.347 8.315 1.00 42.16 81 PHE A CA 1
ATOM 625 C C . PHE A 1 81 ? -9.990 -4.192 9.429 1.00 42.16 81 PHE A C 1
ATOM 627 O O . PHE A 1 81 ? -8.873 -4.695 9.321 1.00 42.16 81 PHE A O 1
ATOM 634 N N . PHE A 1 82 ? -10.697 -4.257 10.556 1.00 43.47 82 PHE A N 1
ATOM 635 C CA . PHE A 1 82 ? -10.516 -5.333 11.507 1.00 43.47 82 PHE A CA 1
ATOM 636 C C . PHE A 1 82 ? -10.778 -6.622 10.730 1.00 43.47 82 PHE A C 1
ATOM 638 O O . PHE A 1 82 ? -11.913 -6.896 10.346 1.00 43.47 82 PHE A O 1
ATOM 645 N N . GLU A 1 83 ? -9.711 -7.365 10.444 1.00 51.06 83 GLU A N 1
ATOM 646 C CA . GLU A 1 83 ? -9.800 -8.788 10.140 1.00 51.06 83 GLU A CA 1
ATOM 647 C C . GLU A 1 83 ? -10.686 -9.426 11.215 1.00 51.06 83 GLU A C 1
ATOM 649 O O . GLU A 1 83 ? -10.304 -9.497 12.381 1.00 51.06 83 GLU A O 1
ATOM 654 N N . ASP A 1 84 ? -11.906 -9.771 10.807 1.00 59.62 84 ASP A N 1
ATOM 655 C CA . ASP A 1 84 ? -12.768 -10.807 11.367 1.00 59.62 84 ASP A CA 1
ATOM 656 C C . ASP A 1 84 ? -12.744 -10.919 12.904 1.00 59.62 84 ASP A C 1
ATOM 658 O O . ASP A 1 84 ? -12.449 -11.968 13.482 1.00 59.62 84 ASP A O 1
ATOM 662 N N . VAL A 1 85 ? -13.034 -9.813 13.605 1.00 77.38 85 VAL A N 1
ATOM 663 C CA . VAL A 1 85 ? -13.228 -9.874 15.059 1.00 77.38 85 VAL A CA 1
ATOM 664 C C . VAL A 1 85 ? -14.502 -10.663 15.313 1.00 77.38 85 VAL A C 1
ATOM 666 O O . VAL A 1 85 ? -15.617 -10.160 15.151 1.00 77.38 85 VAL A O 1
ATOM 669 N N . ARG A 1 86 ? -14.312 -11.915 15.729 1.00 87.31 86 ARG A N 1
ATOM 670 C CA . ARG A 1 86 ? -15.382 -12.814 16.138 1.00 87.31 86 ARG A CA 1
ATOM 671 C C . ARG A 1 86 ? -16.267 -12.111 17.165 1.00 87.31 86 ARG A C 1
ATOM 673 O O . ARG A 1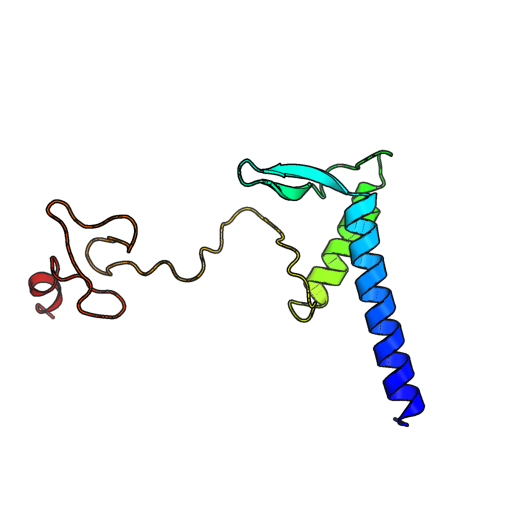 86 ? -15.804 -11.739 18.246 1.00 87.31 86 ARG A O 1
ATOM 680 N N . SER A 1 87 ? -17.533 -11.918 16.812 1.00 92.56 87 SER A N 1
ATOM 681 C CA . SER A 1 87 ? -18.528 -11.247 17.647 1.00 92.56 87 SER A CA 1
ATOM 682 C C . SER A 1 87 ? -19.776 -12.115 17.794 1.00 92.56 87 SER A C 1
ATOM 684 O O . SER A 1 87 ? -20.165 -12.833 16.875 1.00 92.56 87 SER A O 1
ATOM 686 N N . CYS A 1 88 ? -20.380 -12.107 18.983 1.00 94.50 88 CYS A N 1
ATOM 687 C CA . CYS A 1 88 ? -21.643 -12.803 19.203 1.00 94.50 88 CYS A CA 1
ATOM 688 C C . CYS A 1 88 ? -22.765 -12.066 18.465 1.00 94.50 88 CYS A C 1
ATOM 690 O O . CYS A 1 88 ? -22.989 -10.884 18.713 1.00 94.50 88 CYS A O 1
ATOM 692 N N . ARG A 1 89 ? -23.519 -12.772 17.624 1.00 93.81 89 ARG A N 1
ATOM 693 C CA . ARG A 1 89 ? -24.635 -12.247 16.828 1.00 93.81 89 ARG A CA 1
ATOM 694 C C . ARG A 1 89 ? -25.784 -11.664 17.659 1.00 93.81 89 ARG A C 1
ATOM 696 O O . ARG A 1 89 ? -26.583 -10.909 17.124 1.00 93.81 89 ARG A O 1
ATOM 703 N N . VAL A 1 90 ? -25.869 -12.018 18.947 1.00 94.44 90 VAL A N 1
ATOM 704 C CA . VAL A 1 90 ? -26.921 -11.555 19.869 1.00 94.44 90 VAL A CA 1
ATOM 705 C C . VAL A 1 90 ? -26.450 -10.360 20.702 1.00 94.44 90 VAL A C 1
ATOM 707 O O . VAL A 1 90 ? -27.082 -9.310 20.693 1.00 94.44 90 VAL A O 1
ATOM 710 N N . CYS A 1 91 ? -25.321 -10.488 21.406 1.00 93.12 91 CYS A N 1
ATOM 711 C CA . CYS A 1 91 ? -24.871 -9.479 22.376 1.00 93.12 91 CYS A CA 1
ATOM 712 C C . CYS A 1 91 ? -23.618 -8.694 21.959 1.00 93.12 91 CYS A C 1
ATOM 714 O O . CYS A 1 91 ? -23.222 -7.760 22.655 1.00 93.12 91 CYS A O 1
ATOM 716 N N . GLY A 1 92 ? -22.959 -9.078 20.865 1.00 91.75 92 GLY A N 1
ATOM 717 C CA . GLY A 1 92 ? -21.760 -8.411 20.356 1.00 91.75 92 GLY A CA 1
ATOM 718 C C . GLY A 1 92 ? -20.481 -8.635 21.169 1.00 91.75 92 GLY A C 1
ATOM 719 O O . GLY A 1 92 ? -19.481 -7.977 20.890 1.00 91.75 92 GLY A O 1
ATOM 720 N N . CYS A 1 93 ? -20.468 -9.536 22.163 1.00 94.38 93 CYS A N 1
ATOM 721 C CA . CYS A 1 93 ? -19.235 -9.857 22.892 1.00 94.38 93 CYS A CA 1
ATOM 722 C C . CYS A 1 93 ? -18.156 -10.390 21.940 1.00 94.38 93 CYS A C 1
ATOM 724 O O . CYS A 1 93 ? -18.482 -11.046 20.951 1.00 94.38 93 CYS A O 1
ATOM 726 N N . THR A 1 94 ? -16.887 -10.145 22.257 1.00 92.69 94 THR A N 1
ATOM 727 C CA . THR A 1 94 ? -15.725 -10.551 21.448 1.00 92.69 94 THR A CA 1
ATOM 728 C C . THR A 1 94 ? -14.717 -11.325 22.297 1.00 92.69 94 THR A C 1
ATOM 730 O O . THR A 1 94 ? -14.846 -11.376 23.521 1.00 92.69 94 THR A O 1
ATOM 733 N N . ASP A 1 95 ? -13.674 -11.888 21.678 1.00 87.75 95 ASP A N 1
ATOM 734 C CA . ASP A 1 95 ? -12.585 -12.560 22.408 1.00 87.75 95 ASP A CA 1
ATOM 735 C C . ASP A 1 95 ? -11.898 -11.649 23.443 1.00 87.75 95 ASP A C 1
ATOM 737 O O . ASP A 1 95 ? -11.422 -12.124 24.473 1.00 87.75 95 ASP A O 1
ATOM 741 N N . GLY A 1 96 ? -11.869 -10.335 23.192 1.00 88.06 96 GLY A N 1
ATOM 742 C CA . GLY A 1 96 ? -11.305 -9.338 24.108 1.00 88.06 96 GLY A CA 1
ATOM 743 C C . GLY A 1 96 ? -12.314 -8.724 25.082 1.00 88.06 96 GLY A C 1
ATOM 744 O O . GLY A 1 96 ? -11.907 -8.036 26.017 1.00 88.06 96 GLY A O 1
ATOM 745 N N . GLN A 1 97 ? -13.616 -8.947 24.879 1.00 92.12 97 GLN A N 1
ATOM 746 C CA . GLN A 1 97 ? -14.679 -8.327 25.667 1.00 92.12 97 GLN A CA 1
ATOM 747 C C . GLN A 1 97 ? -15.843 -9.303 25.869 1.00 92.12 97 GLN A C 1
ATOM 749 O O . GLN A 1 97 ? -16.807 -9.319 25.102 1.00 92.12 97 GLN A O 1
ATOM 754 N N . ALA A 1 98 ? -15.745 -10.109 26.927 1.00 93.50 98 ALA A N 1
ATOM 755 C CA . ALA A 1 98 ? -16.793 -11.041 27.331 1.00 93.50 98 ALA A CA 1
ATOM 756 C C . ALA A 1 98 ? -18.040 -10.322 27.882 1.00 93.50 98 ALA A C 1
ATOM 758 O O . ALA A 1 98 ? -17.984 -9.161 28.296 1.00 93.50 98 ALA A O 1
ATOM 759 N N . CYS A 1 99 ? -19.168 -11.036 27.933 1.00 95.06 99 CYS A N 1
ATOM 760 C CA . CYS A 1 99 ? -20.385 -10.570 28.598 1.00 95.06 99 CYS A CA 1
ATOM 761 C C . CYS A 1 99 ? -20.144 -10.256 30.089 1.00 95.06 99 CYS A C 1
ATOM 763 O O . CYS A 1 99 ? -19.234 -10.825 30.703 1.00 95.06 99 CYS A O 1
ATOM 765 N N . PRO A 1 100 ? -20.988 -9.416 30.718 1.00 91.31 100 PRO A N 1
ATOM 766 C CA . PRO A 1 100 ? -21.007 -9.275 32.171 1.00 91.31 100 PRO A CA 1
ATOM 767 C C . PRO A 1 100 ? -21.174 -10.643 32.850 1.00 91.31 100 PRO A C 1
ATOM 769 O O . PRO A 1 100 ? -22.108 -11.376 32.544 1.00 91.31 100 PRO A O 1
ATOM 772 N N . GLY A 1 101 ? -20.255 -11.001 33.751 1.00 90.94 101 GLY A N 1
ATOM 773 C CA . GLY A 1 101 ? -20.212 -12.335 34.375 1.00 90.94 101 GLY A CA 1
ATOM 774 C C . GLY A 1 101 ? -19.373 -13.375 33.620 1.00 90.94 101 GLY A C 1
ATOM 775 O O . GLY A 1 101 ? -19.132 -14.456 34.149 1.00 90.94 101 GLY A O 1
ATOM 776 N N . GLY A 1 102 ? -18.852 -13.021 32.445 1.00 93.25 102 GLY A N 1
ATOM 777 C CA . GLY A 1 102 ? -18.045 -13.889 31.597 1.00 93.25 102 GLY A CA 1
ATOM 778 C C . GLY A 1 102 ? -18.892 -14.771 30.681 1.00 93.25 102 GLY A C 1
ATOM 779 O O . GLY A 1 102 ? -20.011 -15.160 31.001 1.00 93.25 102 GLY A O 1
ATOM 780 N N . CYS A 1 103 ? -18.345 -15.097 29.515 1.00 95.69 103 CYS A N 1
ATOM 781 C CA . CYS A 1 103 ? -18.940 -16.041 28.577 1.00 95.69 103 CYS A CA 1
ATOM 782 C C . CYS A 1 103 ? -17.840 -16.782 27.814 1.00 95.69 103 CYS A C 1
ATOM 784 O O . CYS A 1 103 ? -16.686 -16.363 27.764 1.00 95.69 103 CYS A O 1
ATOM 786 N N . SER A 1 104 ? -18.216 -17.883 27.184 1.00 94.75 104 SER A N 1
ATOM 787 C CA . SER A 1 104 ? -17.378 -18.648 26.255 1.00 94.75 104 SER A CA 1
ATOM 788 C C . SER A 1 104 ? -18.103 -18.862 24.933 1.00 94.75 104 SER A C 1
ATOM 790 O O . SER A 1 104 ? -19.332 -18.838 24.896 1.00 94.75 104 SER A O 1
ATOM 792 N N . TRP A 1 105 ? -17.368 -19.088 23.851 1.00 95.44 105 TRP A N 1
ATOM 793 C CA . TRP A 1 105 ? -17.952 -19.350 22.538 1.00 95.44 105 TRP A CA 1
ATOM 794 C C . TRP A 1 105 ? -18.544 -20.754 22.433 1.00 95.44 105 TRP A C 1
ATOM 796 O O . TRP A 1 105 ? -17.897 -21.728 22.809 1.00 95.44 105 TRP A O 1
ATOM 806 N N . VAL A 1 106 ? -19.745 -20.850 21.864 1.00 95.50 106 VAL A N 1
ATOM 807 C CA . VAL A 1 106 ? -20.431 -22.124 21.576 1.00 95.50 106 VAL A CA 1
ATOM 808 C C . VAL A 1 106 ? -20.577 -22.381 20.075 1.00 95.50 106 VAL A C 1
ATOM 810 O O . VAL A 1 106 ? -20.707 -23.526 19.657 1.00 95.50 106 VAL A O 1
ATOM 813 N N . GLY A 1 107 ? -20.512 -21.327 19.259 1.00 88.75 107 GLY A N 1
ATOM 814 C CA . GLY A 1 107 ? -20.589 -21.387 17.800 1.00 88.75 107 GLY A CA 1
ATOM 815 C C . GLY A 1 107 ? -19.770 -20.270 17.151 1.00 88.75 107 GLY A C 1
ATOM 816 O O . GLY A 1 107 ? -19.233 -19.428 17.875 1.00 88.75 107 GLY A O 1
ATOM 817 N N . PRO A 1 108 ? -19.626 -20.258 15.814 1.00 86.38 108 PRO A N 1
ATOM 818 C CA . PRO A 1 108 ? -18.787 -19.297 15.088 1.00 86.38 108 PRO A CA 1
ATOM 819 C C . PRO A 1 108 ? -19.058 -17.841 15.481 1.00 86.38 108 PRO A C 1
ATOM 821 O O . PRO A 1 108 ? -18.119 -17.088 15.703 1.00 86.38 108 PRO A O 1
ATOM 824 N N . ASP A 1 109 ? -20.321 -17.503 15.701 1.00 92.38 109 ASP A N 1
ATOM 825 C CA . ASP A 1 109 ? -20.843 -16.172 16.000 1.00 92.38 109 ASP A CA 1
ATOM 826 C C . ASP A 1 109 ? -21.804 -16.191 17.207 1.00 92.38 109 ASP A C 1
ATOM 828 O O . ASP A 1 109 ? -22.710 -15.371 17.298 1.00 92.38 109 ASP A O 1
ATOM 832 N N . LEU A 1 110 ? -21.654 -17.130 18.153 1.00 94.56 110 LEU A N 1
ATOM 833 C CA . LEU A 1 110 ? -22.562 -17.250 19.305 1.00 94.56 110 LEU A CA 1
ATOM 834 C C . LEU A 1 110 ? -21.823 -17.586 20.603 1.00 94.56 110 LEU A C 1
ATOM 836 O O . LEU A 1 110 ? -21.011 -18.518 20.653 1.00 94.56 110 LEU A O 1
ATOM 840 N N . CYS A 1 111 ? -22.132 -16.846 21.670 1.00 96.25 111 CYS A N 1
ATOM 841 C CA . CYS A 1 111 ? -21.610 -17.091 23.010 1.00 96.25 111 CYS A CA 1
ATOM 842 C C . CYS A 1 111 ? -22.598 -17.882 23.883 1.00 96.25 111 CYS A C 1
ATOM 844 O O . CYS A 1 111 ? -23.804 -17.896 23.658 1.00 96.25 111 CYS A O 1
ATOM 846 N N . SER A 1 112 ? -22.062 -18.527 24.915 1.00 95.69 112 SER A N 1
ATOM 847 C CA . SER A 1 112 ? -22.795 -19.346 25.893 1.00 95.69 112 SER A CA 1
ATOM 848 C C . SER A 1 112 ? -23.849 -18.575 26.681 1.00 95.69 112 SER A C 1
ATOM 850 O O . SER A 1 112 ? -24.808 -19.188 27.129 1.00 95.69 112 SER A O 1
ATOM 852 N N . ALA A 1 113 ? -23.701 -17.257 26.833 1.00 95.31 113 ALA A N 1
ATOM 853 C CA . ALA A 1 113 ? -24.688 -16.429 27.524 1.00 95.31 113 ALA A CA 1
ATOM 854 C C . ALA A 1 113 ? -25.968 -16.209 26.698 1.00 95.31 113 ALA A C 1
ATOM 856 O O . ALA A 1 113 ? -26.999 -15.882 27.269 1.00 95.31 113 ALA A O 1
ATOM 857 N N . CYS A 1 114 ? -25.909 -16.406 25.377 1.00 94.81 114 CYS A N 1
ATOM 858 C CA . CYS A 1 114 ? -27.008 -16.122 24.449 1.00 94.81 114 CYS A CA 1
ATOM 859 C C . CYS A 1 114 ? -27.573 -17.388 23.787 1.00 94.81 114 CYS A C 1
ATOM 861 O O . CYS A 1 114 ? -28.225 -17.299 22.751 1.00 94.81 114 CYS A O 1
ATOM 863 N N . VAL A 1 115 ? -27.290 -18.575 24.333 1.00 92.31 115 VAL A N 1
ATOM 864 C CA . VAL A 1 115 ? -27.766 -19.847 23.759 1.00 92.31 115 VAL A CA 1
ATOM 865 C C . VAL A 1 115 ? -29.286 -19.920 23.762 1.00 92.31 115 VAL A C 1
ATOM 867 O O . VAL A 1 115 ? -29.863 -20.289 22.745 1.00 92.31 115 VAL A O 1
ATOM 870 N N . ASP A 1 116 ? -29.916 -19.546 24.874 1.00 88.56 116 ASP A N 1
ATOM 871 C CA . ASP A 1 116 ? -31.366 -19.659 25.040 1.00 88.56 116 ASP A CA 1
ATOM 872 C C . ASP A 1 116 ? -32.108 -18.674 24.122 1.00 88.56 116 ASP A C 1
ATOM 874 O O . ASP A 1 116 ? -33.034 -19.059 23.416 1.00 88.56 116 ASP A O 1
ATOM 878 N N . GLU A 1 117 ? -31.622 -17.432 24.031 1.00 82.88 117 GLU A N 1
ATOM 879 C CA . GLU A 1 117 ? -32.170 -16.392 23.142 1.00 82.88 117 GLU A CA 1
ATOM 880 C C . GLU A 1 117 ? -31.991 -16.723 21.651 1.00 82.88 117 GLU A C 1
ATOM 882 O O . GLU A 1 117 ? -32.706 -16.204 20.800 1.00 82.88 117 GLU A O 1
ATOM 887 N N . ALA A 1 118 ? -31.036 -17.589 21.307 1.00 76.81 118 ALA A N 1
ATOM 888 C CA . ALA A 1 118 ? -30.781 -17.997 19.931 1.00 76.81 118 ALA A CA 1
ATOM 889 C C . ALA A 1 118 ? -31.655 -19.173 19.452 1.00 76.81 118 ALA A C 1
ATOM 891 O O . ALA A 1 118 ? -31.529 -19.548 18.285 1.00 76.81 118 ALA A O 1
ATOM 892 N N . GLN A 1 119 ? -32.472 -19.784 20.322 1.00 67.31 119 GLN A N 1
ATOM 893 C CA . GLN A 1 119 ? -33.287 -20.974 20.020 1.00 67.31 119 GLN A CA 1
ATOM 894 C C . GLN A 1 119 ? -34.789 -20.692 19.823 1.00 67.31 119 GLN A C 1
ATOM 896 O O . GLN A 1 119 ? -35.547 -21.637 19.618 1.00 67.31 119 GLN A O 1
ATOM 901 N N . GLU A 1 120 ? -35.230 -19.432 19.853 1.00 59.97 120 GLU A N 1
ATOM 902 C CA . GLU A 1 120 ? -36.647 -19.045 19.704 1.00 59.97 120 GLU A CA 1
ATOM 903 C C . GLU A 1 120 ? -37.049 -18.611 18.271 1.00 59.97 120 GLU A C 1
ATOM 905 O O . GLU A 1 120 ? -37.901 -17.738 18.113 1.00 59.97 120 GLU A O 1
ATOM 910 N N . ASP A 1 121 ? -36.474 -19.234 17.231 1.00 44.56 121 ASP A N 1
ATOM 911 C CA . ASP A 1 121 ? -36.956 -19.147 15.830 1.00 44.56 121 ASP A CA 1
ATOM 912 C C . ASP A 1 121 ? -37.863 -20.338 15.453 1.00 44.56 121 ASP A C 1
ATOM 914 O O . ASP A 1 121 ? -37.424 -21.505 15.612 1.00 44.56 121 ASP A O 1
#